Protein AF-A0A8T3MYM6-F1 (afdb_monomer_lite)

Structure (mmCIF, N/CA/C/O backbone):
data_AF-A0A8T3MYM6-F1
#
_entry.id   AF-A0A8T3MYM6-F1
#
loop_
_atom_site.group_PDB
_atom_site.id
_atom_site.type_symbol
_atom_site.label_atom_id
_atom_site.label_alt_id
_atom_site.label_comp_id
_atom_site.label_asym_id
_atom_site.label_entity_id
_atom_site.label_seq_id
_atom_site.pdbx_PDB_ins_code
_atom_site.Cart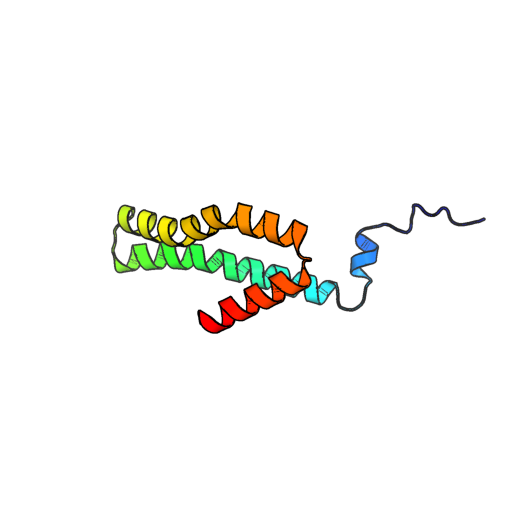n_x
_atom_site.Cartn_y
_atom_site.Cartn_z
_atom_site.occupancy
_atom_site.B_iso_or_equiv
_atom_site.auth_seq_id
_atom_site.auth_comp_id
_atom_site.auth_asym_id
_atom_site.auth_atom_id
_atom_site.pdbx_PDB_model_num
ATOM 1 N N . MET A 1 1 ? 43.230 10.813 -26.158 1.00 46.62 1 MET A N 1
ATOM 2 C CA . MET A 1 1 ? 42.747 10.776 -24.763 1.00 46.62 1 MET A CA 1
ATOM 3 C C . MET A 1 1 ? 41.475 9.940 -24.762 1.00 46.62 1 MET A C 1
ATOM 5 O O . MET A 1 1 ? 40.426 10.427 -25.151 1.00 46.62 1 MET A O 1
ATOM 9 N N . THR A 1 2 ? 41.597 8.641 -24.509 1.00 48.47 2 THR A N 1
ATOM 10 C CA . THR A 1 2 ? 40.469 7.700 -24.483 1.00 48.47 2 THR A CA 1
ATOM 11 C C . THR A 1 2 ? 39.669 7.936 -23.196 1.00 48.47 2 THR A C 1
ATOM 13 O O . THR A 1 2 ? 40.257 7.862 -22.113 1.00 48.47 2 THR A O 1
ATOM 16 N N . PRO A 1 3 ? 38.371 8.285 -23.261 1.00 51.06 3 PRO A N 1
ATOM 17 C CA . PRO A 1 3 ? 37.581 8.512 -22.057 1.00 51.06 3 PRO A CA 1
ATOM 18 C C . PRO A 1 3 ? 37.498 7.215 -21.241 1.00 51.06 3 PRO A C 1
ATOM 20 O O . PRO A 1 3 ? 37.224 6.137 -21.765 1.00 51.06 3 PRO A O 1
ATOM 23 N N . SER A 1 4 ? 37.805 7.312 -19.947 1.00 55.53 4 SER A N 1
ATOM 24 C CA . SER A 1 4 ? 37.760 6.178 -19.025 1.00 55.53 4 SER A CA 1
ATOM 25 C C . SER A 1 4 ? 36.301 5.773 -18.748 1.00 55.53 4 SER A C 1
ATOM 27 O O . SER A 1 4 ? 35.503 6.637 -18.385 1.00 55.53 4 SER A O 1
ATOM 29 N N . PRO A 1 5 ? 35.948 4.474 -18.798 1.00 56.25 5 PRO A N 1
ATOM 30 C CA . PRO A 1 5 ? 34.566 3.960 -18.766 1.00 56.25 5 PRO A CA 1
ATOM 31 C C . PRO A 1 5 ? 33.838 4.095 -17.407 1.00 56.25 5 PRO A C 1
ATOM 33 O O . PRO A 1 5 ? 32.841 3.420 -17.154 1.00 56.25 5 PRO A O 1
ATOM 36 N N . ARG A 1 6 ? 34.331 4.940 -16.491 1.00 55.19 6 ARG A N 1
ATOM 37 C CA . ARG A 1 6 ? 33.785 5.122 -15.131 1.00 55.19 6 ARG A CA 1
ATOM 38 C C . ARG A 1 6 ? 32.923 6.376 -14.961 1.00 55.19 6 ARG A C 1
ATOM 40 O O . ARG A 1 6 ? 32.113 6.403 -14.042 1.00 55.19 6 ARG A O 1
ATOM 47 N N . THR A 1 7 ? 33.033 7.373 -15.841 1.00 54.59 7 THR A N 1
ATOM 48 C CA . THR A 1 7 ? 32.264 8.632 -15.734 1.00 54.59 7 THR A CA 1
ATOM 49 C C . THR A 1 7 ? 30.837 8.515 -16.301 1.00 54.59 7 THR A C 1
ATOM 51 O O . THR A 1 7 ? 29.980 9.338 -15.997 1.00 54.59 7 THR A O 1
ATOM 54 N N . GLU A 1 8 ? 30.541 7.456 -17.063 1.00 54.50 8 GLU A N 1
ATOM 55 C CA . GLU A 1 8 ? 29.259 7.270 -17.768 1.00 54.50 8 GLU A CA 1
ATOM 56 C C . GLU A 1 8 ? 28.152 6.588 -16.937 1.00 54.50 8 GLU A C 1
ATOM 58 O O . GLU A 1 8 ? 26.989 6.602 -17.330 1.00 54.50 8 GLU A O 1
ATOM 63 N N . ARG A 1 9 ? 28.452 6.038 -15.751 1.00 62.53 9 ARG A N 1
ATOM 64 C CA . ARG A 1 9 ? 27.446 5.409 -14.865 1.00 62.53 9 ARG A CA 1
ATOM 65 C C . ARG A 1 9 ? 27.015 6.336 -13.730 1.00 62.53 9 ARG A C 1
ATOM 67 O O . ARG A 1 9 ? 27.084 5.974 -12.559 1.00 62.53 9 ARG A O 1
ATOM 74 N N . SER A 1 10 ? 26.595 7.553 -14.060 1.00 72.19 10 SER A N 1
ATOM 75 C CA . SER A 1 10 ? 26.012 8.463 -13.070 1.00 72.19 10 SER A CA 1
ATOM 76 C C . SER A 1 10 ? 24.493 8.313 -13.048 1.00 72.19 10 SER A C 1
ATOM 78 O O . SER A 1 10 ? 23.860 8.371 -14.097 1.00 72.19 10 SER A O 1
ATOM 80 N N . TYR A 1 11 ? 23.879 8.195 -11.865 1.00 72.50 11 TYR A N 1
ATOM 81 C CA . TYR A 1 11 ? 22.412 8.198 -11.701 1.00 72.50 11 TYR A CA 1
ATOM 82 C C . TYR A 1 11 ? 21.742 9.408 -12.373 1.00 72.50 11 TYR A C 1
ATOM 84 O O . TYR A 1 11 ?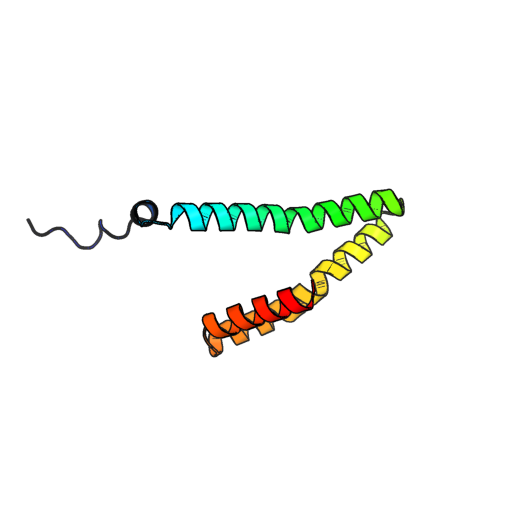 20.599 9.327 -12.814 1.00 72.50 11 TYR A O 1
ATOM 92 N N . ARG A 1 12 ? 22.471 10.523 -12.513 1.00 76.50 12 ARG A N 1
ATOM 93 C CA . ARG A 1 12 ? 22.000 11.724 -13.217 1.00 76.50 12 ARG A CA 1
ATOM 94 C C . ARG A 1 12 ? 21.808 11.488 -14.719 1.00 76.50 12 ARG A C 1
ATOM 96 O O . ARG A 1 12 ? 20.952 12.130 -15.311 1.00 76.50 12 ARG A O 1
ATOM 103 N N . ALA A 1 13 ? 22.538 10.545 -15.316 1.00 80.25 13 ALA A N 1
ATOM 104 C CA . ALA A 1 13 ? 22.371 10.162 -16.716 1.00 80.25 13 ALA A CA 1
ATOM 105 C C . ALA A 1 13 ? 21.022 9.463 -16.966 1.00 80.25 13 ALA A C 1
ATOM 107 O O . ALA A 1 13 ? 20.468 9.584 -18.052 1.00 80.25 13 ALA A O 1
ATOM 108 N N . LEU A 1 14 ? 20.438 8.812 -15.949 1.00 80.00 14 LEU A N 1
ATOM 109 C CA . LEU A 1 14 ? 19.098 8.220 -16.053 1.00 80.00 14 LEU A CA 1
ATOM 110 C C . LEU A 1 14 ? 18.013 9.290 -16.203 1.00 80.00 14 LEU A C 1
ATOM 112 O O . LEU A 1 14 ? 17.055 9.091 -16.940 1.00 80.00 14 LEU A O 1
ATOM 116 N N . LEU A 1 15 ? 18.185 10.456 -15.569 1.00 83.12 15 LEU A N 1
ATOM 117 C CA . LEU A 1 15 ? 17.259 11.584 -15.720 1.00 83.12 15 LEU A CA 1
ATOM 118 C C . LEU A 1 15 ? 17.261 12.170 -17.139 1.00 83.12 15 LEU A C 1
ATOM 120 O O . LEU A 1 15 ? 16.282 12.801 -17.525 1.00 83.12 15 LEU A O 1
ATOM 124 N N . ALA A 1 16 ? 18.325 11.944 -17.914 1.00 83.12 16 ALA A N 1
ATOM 125 C CA . ALA A 1 16 ? 18.410 12.355 -19.313 1.00 83.12 16 ALA A CA 1
ATOM 126 C C . ALA A 1 16 ? 17.732 11.362 -20.280 1.00 83.12 16 ALA A C 1
ATOM 128 O O . ALA A 1 16 ? 17.569 11.681 -21.456 1.00 83.12 16 ALA A O 1
ATOM 129 N N . VAL A 1 17 ? 17.320 10.175 -19.810 1.00 87.56 17 VAL A N 1
ATOM 130 C CA . VAL A 1 17 ? 16.608 9.187 -20.634 1.00 87.56 17 VAL A CA 1
ATOM 131 C C . VAL A 1 17 ? 15.176 9.675 -20.903 1.00 87.56 17 VAL A C 1
ATOM 133 O O . VAL A 1 17 ? 14.423 9.912 -19.948 1.00 87.56 17 VAL A O 1
ATOM 136 N N . PRO A 1 18 ? 14.751 9.793 -22.177 1.00 82.75 18 PRO A N 1
ATOM 137 C CA . PRO A 1 18 ? 13.395 10.208 -22.524 1.00 82.75 18 PRO A CA 1
ATOM 138 C C . PRO A 1 18 ? 12.341 9.325 -21.841 1.00 82.75 18 PRO A C 1
ATOM 140 O O . PRO A 1 18 ? 12.374 8.103 -21.940 1.00 82.75 18 PRO A O 1
ATOM 143 N N . GLY A 1 19 ? 11.406 9.945 -21.118 1.00 84.94 19 GLY A N 1
ATOM 144 C CA . GLY A 1 19 ? 10.315 9.251 -20.424 1.00 84.94 19 GLY A CA 1
ATOM 145 C C . GLY A 1 19 ? 10.624 8.776 -18.999 1.00 84.94 19 GLY A C 1
ATOM 146 O O . GLY A 1 19 ? 9.683 8.582 -18.228 1.00 84.94 19 GLY A O 1
ATOM 147 N N . PHE A 1 20 ? 11.894 8.683 -18.585 1.00 89.31 20 PHE A N 1
ATOM 148 C CA . PHE A 1 20 ? 12.248 8.223 -17.233 1.00 89.31 20 PHE A CA 1
ATOM 149 C C . PHE A 1 20 ? 11.689 9.140 -16.136 1.00 89.31 20 PHE A C 1
ATOM 151 O O . PHE A 1 20 ? 11.105 8.662 -15.165 1.00 89.31 20 PHE A O 1
ATOM 158 N N . GLY A 1 21 ? 11.767 10.463 -16.325 1.00 88.12 21 GLY A N 1
ATOM 159 C CA . GLY A 1 21 ? 11.187 11.435 -15.391 1.00 88.12 21 GLY A CA 1
ATOM 160 C C . GLY A 1 21 ? 9.665 11.304 -15.235 1.00 88.12 21 GLY A C 1
ATOM 161 O O . GLY A 1 21 ? 9.151 11.407 -14.125 1.00 88.12 21 GLY A O 1
ATOM 162 N N . ARG A 1 22 ? 8.939 11.001 -16.322 1.00 90.31 22 ARG A N 1
ATOM 163 C CA . ARG A 1 22 ? 7.483 10.773 -16.283 1.00 90.31 22 ARG A CA 1
ATOM 164 C C . ARG A 1 22 ? 7.140 9.494 -15.521 1.00 90.31 22 ARG A C 1
ATOM 166 O O . ARG A 1 22 ? 6.206 9.504 -14.725 1.00 90.31 22 ARG A O 1
ATOM 173 N N . ILE A 1 23 ? 7.912 8.426 -15.729 1.00 91.06 23 ILE A N 1
ATOM 174 C CA . ILE A 1 23 ? 7.758 7.171 -14.984 1.00 91.06 23 ILE A CA 1
ATOM 175 C C . ILE A 1 23 ? 8.013 7.421 -13.495 1.00 91.06 23 ILE A C 1
ATOM 177 O O . ILE A 1 23 ? 7.158 7.089 -12.679 1.00 91.06 23 ILE A O 1
ATOM 181 N N . LEU A 1 24 ? 9.118 8.082 -13.135 1.00 91.31 24 LEU A N 1
ATOM 182 C CA . LEU A 1 24 ? 9.413 8.452 -11.746 1.00 91.31 24 LEU A CA 1
ATOM 183 C C . LEU A 1 24 ? 8.279 9.255 -11.105 1.00 91.31 24 LEU A C 1
ATOM 185 O O . LEU A 1 24 ? 7.826 8.898 -10.021 1.00 91.31 24 LEU A O 1
ATOM 189 N N . LEU A 1 25 ? 7.788 10.297 -11.780 1.00 93.56 25 LEU A N 1
ATOM 190 C CA . LEU A 1 25 ? 6.685 11.114 -11.276 1.00 93.56 25 LEU A CA 1
ATOM 191 C C . LEU A 1 25 ? 5.425 10.269 -11.050 1.00 93.56 25 LEU A C 1
ATOM 193 O O . LEU A 1 25 ? 4.820 10.349 -9.984 1.00 93.56 25 LEU A O 1
ATOM 197 N N . SER A 1 26 ? 5.059 9.429 -12.025 1.00 94.12 26 SER A N 1
ATOM 198 C CA . SER A 1 26 ? 3.893 8.550 -11.904 1.00 94.12 26 SER A CA 1
ATOM 199 C C . SER A 1 26 ? 4.042 7.558 -10.751 1.00 94.12 26 SER A C 1
ATOM 201 O O . SER A 1 26 ? 3.125 7.426 -9.952 1.00 94.12 26 SER A O 1
ATOM 203 N N . MET A 1 27 ? 5.221 6.953 -10.578 1.00 92.31 27 MET A N 1
ATOM 204 C CA . MET A 1 27 ? 5.490 6.041 -9.466 1.00 92.31 27 MET A CA 1
ATOM 205 C C . MET A 1 27 ? 5.393 6.746 -8.114 1.00 92.31 27 MET A C 1
ATOM 207 O O . MET A 1 27 ? 4.834 6.185 -7.175 1.00 92.31 27 MET A O 1
ATOM 211 N N . GLN A 1 28 ? 5.918 7.968 -8.000 1.00 95.44 28 GLN A N 1
ATOM 212 C CA . GLN A 1 28 ? 5.829 8.738 -6.761 1.00 95.44 28 GLN A CA 1
ATOM 213 C C . GLN A 1 28 ? 4.387 9.131 -6.447 1.00 95.44 28 GLN A C 1
ATOM 215 O O . GLN A 1 28 ? 3.955 8.974 -5.307 1.00 95.44 28 GLN A O 1
ATOM 220 N N . LEU A 1 29 ? 3.629 9.574 -7.451 1.00 96.31 29 LEU A N 1
ATOM 221 C CA . LEU A 1 29 ? 2.218 9.902 -7.284 1.0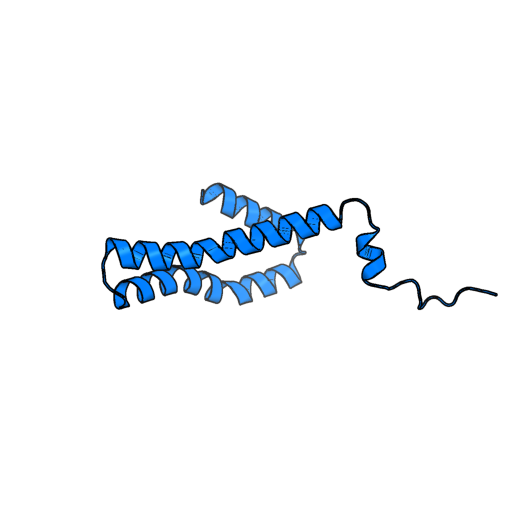0 96.31 29 LEU A CA 1
ATOM 222 C C . LEU A 1 29 ? 1.408 8.670 -6.861 1.00 96.31 29 LEU A C 1
ATOM 224 O O . LEU A 1 29 ? 0.673 8.735 -5.878 1.00 96.31 29 LEU A O 1
ATOM 228 N N . SER A 1 30 ? 1.601 7.533 -7.535 1.00 93.94 30 SER A N 1
ATOM 229 C CA . SER A 1 30 ? 0.971 6.261 -7.166 1.00 93.94 30 SER A CA 1
ATOM 230 C C . SER A 1 30 ? 1.351 5.822 -5.753 1.00 93.94 30 SER A C 1
ATOM 232 O O . SER A 1 30 ? 0.490 5.378 -5.000 1.00 93.94 30 SER A O 1
ATOM 234 N N . ARG A 1 31 ? 2.618 5.984 -5.352 1.00 93.94 31 ARG A N 1
ATOM 235 C CA . ARG A 1 31 ? 3.078 5.645 -3.998 1.00 93.94 31 ARG A CA 1
ATOM 236 C C . ARG A 1 31 ? 2.414 6.518 -2.932 1.00 93.94 31 ARG A C 1
ATOM 238 O O . ARG A 1 31 ? 2.045 5.998 -1.883 1.00 93.94 31 ARG A O 1
ATOM 245 N N . ILE A 1 32 ? 2.255 7.816 -3.192 1.00 96.38 32 ILE A N 1
ATOM 246 C CA . ILE A 1 32 ? 1.557 8.737 -2.282 1.00 96.38 32 ILE A CA 1
ATOM 247 C C . ILE A 1 32 ? 0.082 8.351 -2.181 1.00 96.38 32 ILE A C 1
ATOM 249 O O . ILE A 1 32 ? -0.418 8.176 -1.074 1.00 96.38 32 ILE A O 1
ATOM 253 N N . ALA A 1 33 ? -0.593 8.156 -3.317 1.00 94.06 33 ALA A N 1
ATOM 254 C CA . ALA A 1 33 ? -1.995 7.747 -3.345 1.00 94.06 33 ALA A CA 1
ATOM 255 C C . ALA A 1 33 ? -2.216 6.447 -2.554 1.00 94.06 33 ALA A C 1
ATOM 257 O O . ALA A 1 33 ? -3.083 6.395 -1.686 1.00 94.06 33 ALA A O 1
ATOM 258 N N . GLN A 1 34 ? -1.362 5.442 -2.770 1.00 92.06 34 GLN A N 1
ATOM 259 C CA . GLN A 1 34 ? -1.425 4.172 -2.046 1.00 92.06 34 GLN A CA 1
ATOM 260 C C . GLN A 1 34 ? -1.193 4.344 -0.538 1.00 92.06 34 GLN A C 1
ATOM 262 O O . GLN A 1 34 ? -1.861 3.710 0.274 1.00 92.06 34 GLN A O 1
ATOM 267 N N . SER A 1 35 ? -0.278 5.230 -0.136 1.00 93.00 35 SER A N 1
ATOM 268 C CA . SER A 1 35 ? -0.053 5.550 1.279 1.00 93.00 35 SER A CA 1
ATOM 269 C C . SER A 1 35 ? -1.269 6.220 1.926 1.00 93.00 35 SER A C 1
ATOM 271 O O . SER A 1 35 ? -1.536 5.974 3.104 1.00 93.00 35 SER A O 1
ATOM 273 N N . MET A 1 36 ? -2.002 7.052 1.185 1.00 96.44 36 MET A N 1
ATOM 274 C CA . MET A 1 36 ? -3.181 7.748 1.703 1.00 96.44 36 MET A CA 1
ATOM 275 C C . MET A 1 36 ? -4.358 6.815 1.967 1.00 96.44 36 MET A C 1
ATOM 277 O O . MET A 1 36 ? -5.153 7.127 2.846 1.00 96.44 36 MET A O 1
ATOM 281 N N . VAL A 1 37 ? -4.441 5.654 1.309 1.00 93.69 37 VAL A N 1
ATOM 282 C CA . VAL A 1 37 ? -5.482 4.651 1.601 1.00 93.69 37 VAL A CA 1
ATOM 283 C C . VAL A 1 37 ? -5.440 4.228 3.072 1.00 93.69 37 VAL A C 1
ATOM 285 O O . VAL A 1 37 ? -6.478 4.182 3.723 1.00 93.69 37 VAL A O 1
ATOM 288 N N . GLY A 1 38 ? -4.247 3.992 3.630 1.00 93.06 38 GLY A N 1
ATOM 289 C CA . GLY A 1 38 ? -4.102 3.631 5.045 1.00 93.06 38 GLY A CA 1
ATOM 290 C C . GLY A 1 38 ? -4.531 4.755 5.992 1.00 93.06 38 GLY A C 1
ATOM 291 O O . GLY A 1 38 ? -5.255 4.510 6.953 1.00 93.06 38 GLY A O 1
ATOM 292 N N . VAL A 1 39 ? -4.139 5.998 5.692 1.00 95.94 39 VAL A N 1
ATOM 293 C CA . VAL A 1 39 ? -4.548 7.181 6.474 1.00 95.94 39 VAL A CA 1
ATOM 294 C C . VAL A 1 39 ? -6.064 7.370 6.419 1.00 95.94 39 VAL A C 1
ATOM 296 O O . VAL A 1 39 ? -6.697 7.560 7.455 1.00 95.94 39 VAL A O 1
ATOM 299 N N . ALA A 1 40 ? -6.647 7.274 5.224 1.00 96.56 40 ALA A N 1
ATOM 300 C CA . ALA A 1 40 ? -8.080 7.394 5.011 1.00 96.56 40 ALA A CA 1
ATOM 301 C C . ALA A 1 40 ? -8.848 6.307 5.768 1.00 96.56 40 ALA A C 1
ATOM 303 O O . ALA A 1 40 ? -9.806 6.635 6.452 1.00 96.56 40 ALA A O 1
ATOM 304 N N . LEU A 1 41 ? -8.402 5.047 5.722 1.00 95.88 41 LEU A N 1
ATOM 305 C CA . LEU A 1 41 ? -9.034 3.939 6.442 1.00 95.88 41 LEU A CA 1
ATOM 306 C C . LEU A 1 41 ? -9.038 4.170 7.961 1.00 95.88 41 LEU A C 1
ATOM 308 O O . LEU A 1 41 ? -10.054 3.937 8.618 1.00 95.88 41 LEU A O 1
ATOM 312 N N . VAL A 1 42 ? -7.918 4.648 8.513 1.00 96.94 42 VAL A N 1
ATOM 313 C CA . VAL A 1 42 ?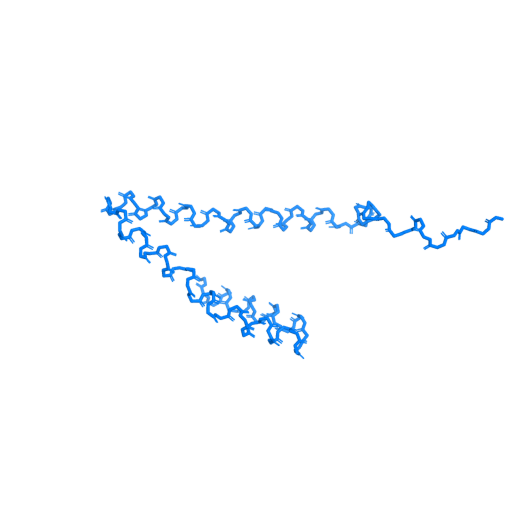 -7.787 4.959 9.943 1.00 96.94 42 VAL A CA 1
ATOM 314 C C . VAL A 1 42 ? -8.755 6.068 10.343 1.00 96.94 42 VAL A C 1
ATOM 316 O O . VAL A 1 42 ? -9.529 5.889 11.283 1.00 96.94 42 VAL A O 1
ATOM 319 N N . LEU A 1 43 ? -8.725 7.195 9.625 1.00 97.25 43 LEU A N 1
ATOM 320 C CA . LEU A 1 43 ? -9.580 8.344 9.923 1.00 97.25 43 LEU A CA 1
ATOM 321 C C . LEU A 1 43 ? -11.057 8.009 9.725 1.00 97.25 43 LEU A C 1
ATOM 323 O O . LEU A 1 43 ? -11.850 8.300 10.606 1.00 97.25 43 LEU A O 1
ATOM 327 N N . PHE A 1 44 ? -11.406 7.334 8.630 1.00 97.00 44 PHE A N 1
ATOM 328 C CA . PHE A 1 44 ? -12.769 6.897 8.336 1.00 97.00 44 PHE A CA 1
ATOM 329 C C . PHE A 1 44 ? -13.317 5.973 9.423 1.00 97.00 44 PHE A C 1
ATOM 331 O O . PHE A 1 44 ? -14.397 6.206 9.946 1.00 97.00 44 PHE A O 1
ATOM 338 N N . THR A 1 45 ? -12.562 4.943 9.812 1.00 97.06 45 THR A N 1
ATOM 339 C CA . THR A 1 45 ? -13.031 3.999 10.838 1.00 97.06 45 THR A CA 1
ATOM 340 C C . THR A 1 45 ? -13.150 4.680 12.200 1.00 97.06 45 THR A C 1
ATOM 342 O O . THR A 1 45 ? -14.049 4.366 12.976 1.00 97.06 45 THR A O 1
ATOM 345 N N . LEU A 1 46 ? -12.248 5.618 12.505 1.00 97.00 46 LEU A N 1
ATOM 346 C CA . LEU A 1 46 ? -12.318 6.375 13.749 1.00 97.00 46 LEU A CA 1
ATOM 347 C C . LEU A 1 46 ? -13.511 7.340 13.769 1.00 97.00 46 LEU A C 1
ATOM 349 O O . LEU A 1 46 ? -14.157 7.445 14.804 1.00 97.00 46 LEU A O 1
ATOM 353 N N . ASP A 1 47 ? -13.795 8.011 12.655 1.00 97.44 47 ASP A N 1
ATOM 354 C CA . ASP A 1 47 ? -14.926 8.933 12.503 1.00 97.44 47 ASP A CA 1
ATOM 355 C C . ASP A 1 47 ? -16.270 8.192 12.576 1.00 97.44 47 ASP A C 1
ATOM 357 O O . ASP A 1 47 ? -17.150 8.577 13.340 1.00 97.44 47 ASP A O 1
ATOM 361 N N . GLU A 1 48 ? -16.384 7.061 11.875 1.00 97.50 48 GLU A N 1
ATOM 362 C CA . GLU A 1 48 ? -17.621 6.277 11.797 1.00 97.50 48 GLU A CA 1
ATOM 363 C C . GLU A 1 48 ? -17.935 5.529 13.105 1.00 97.50 48 GLU A C 1
ATOM 365 O O . GLU A 1 48 ? -19.083 5.481 13.544 1.00 97.50 48 GLU A O 1
ATOM 370 N N . TYR A 1 49 ? -16.926 4.933 13.753 1.00 96.00 49 TYR A N 1
ATOM 371 C CA . TYR A 1 49 ? -17.142 4.064 14.921 1.00 96.00 49 TYR A CA 1
ATOM 372 C C . TYR A 1 49 ? -16.725 4.685 16.259 1.00 96.00 49 TYR A C 1
ATOM 374 O O . TYR A 1 49 ? -17.014 4.107 17.309 1.00 96.00 49 TYR A O 1
ATOM 382 N N . GLY A 1 50 ? -15.989 5.800 16.263 1.00 95.62 50 GLY A N 1
ATOM 383 C CA . GLY A 1 50 ? -15.505 6.463 17.482 1.00 95.62 50 GLY A CA 1
ATOM 384 C C . GLY A 1 50 ? -14.558 5.621 18.352 1.00 95.62 50 GLY A C 1
ATOM 385 O O . GLY A 1 50 ? -14.251 6.008 19.479 1.00 95.62 50 GLY A O 1
ATOM 386 N N . SER A 1 51 ? -14.105 4.456 17.871 1.00 95.19 51 SER A N 1
ATOM 387 C CA . SER A 1 51 ? -13.388 3.457 18.670 1.00 95.19 51 SER A CA 1
ATOM 388 C C . SER A 1 51 ? -11.976 3.201 18.134 1.00 95.19 51 SER A C 1
ATOM 390 O O . SER A 1 51 ? -11.816 2.506 17.126 1.00 95.19 51 SER A O 1
ATOM 392 N N . PRO A 1 52 ? -10.926 3.659 18.844 1.00 94.38 52 PRO A N 1
ATOM 393 C CA . PRO A 1 52 ? -9.538 3.421 18.447 1.00 94.38 52 PRO A CA 1
ATOM 394 C C . PRO A 1 52 ? -9.166 1.935 18.358 1.00 94.38 52 PRO A C 1
ATOM 396 O O . PRO A 1 52 ? -8.342 1.551 17.529 1.00 94.38 52 PRO A O 1
ATOM 399 N N . ALA A 1 53 ? -9.777 1.084 19.192 1.00 96.75 53 ALA A N 1
ATOM 400 C CA . ALA A 1 53 ? -9.527 -0.356 19.172 1.00 96.75 53 ALA A CA 1
ATOM 401 C C . ALA A 1 53 ? -10.049 -1.002 17.879 1.00 96.75 53 ALA A C 1
ATOM 403 O O . ALA A 1 53 ? -9.334 -1.787 17.255 1.00 96.75 53 ALA A O 1
ATOM 404 N N . LEU A 1 54 ? -11.259 -0.630 17.442 1.00 95.12 54 LEU A N 1
ATOM 405 C CA . LEU A 1 54 ? -11.822 -1.105 16.175 1.00 95.12 54 LEU A CA 1
ATOM 406 C C . LEU A 1 54 ? -11.011 -0.591 14.985 1.00 95.12 54 LEU A C 1
ATOM 408 O O . LEU A 1 54 ? -10.664 -1.380 14.107 1.00 95.12 54 LEU A O 1
ATOM 412 N N . THR A 1 55 ? -10.616 0.684 14.997 1.00 97.00 55 THR A N 1
ATOM 413 C CA . THR A 1 55 ? -9.717 1.253 13.983 1.00 97.00 55 THR A CA 1
ATOM 414 C C . THR A 1 55 ? -8.409 0.470 13.876 1.00 97.00 55 THR A C 1
ATOM 416 O O . THR A 1 55 ? -7.961 0.162 12.770 1.00 97.00 55 THR A O 1
ATOM 419 N N . GLY A 1 56 ? -7.814 0.090 15.011 1.00 95.62 56 GLY A N 1
ATOM 420 C CA . GLY A 1 56 ? -6.611 -0.741 15.053 1.00 95.62 56 GLY A CA 1
ATOM 421 C C . GLY A 1 56 ? -6.815 -2.124 14.429 1.00 95.62 56 GLY A C 1
ATOM 422 O O . GLY A 1 56 ? -5.993 -2.553 13.621 1.00 95.62 56 GLY A O 1
ATOM 423 N N . ILE A 1 57 ? -7.928 -2.796 14.741 1.00 97.44 57 ILE A N 1
ATOM 424 C CA . ILE A 1 57 ? -8.270 -4.109 14.167 1.00 97.44 57 ILE A CA 1
ATOM 425 C C . ILE A 1 57 ? -8.478 -4.009 12.651 1.00 97.44 57 ILE A C 1
ATOM 427 O O . ILE A 1 57 ? -7.916 -4.810 11.907 1.00 97.44 57 ILE A O 1
ATOM 431 N N . VAL A 1 58 ? -9.237 -3.015 12.181 1.00 96.19 58 VAL A N 1
ATOM 432 C CA . VAL A 1 58 ? -9.494 -2.794 10.747 1.00 96.19 58 VAL A CA 1
ATOM 433 C C . VAL A 1 58 ? -8.195 -2.493 9.995 1.00 96.19 58 VAL A C 1
ATOM 435 O O . VAL A 1 58 ? -7.938 -3.064 8.935 1.00 96.19 58 VAL A O 1
ATOM 438 N N . THR A 1 59 ? -7.331 -1.658 10.573 1.00 94.44 59 THR A N 1
ATOM 439 C CA . THR A 1 59 ? -6.016 -1.336 9.995 1.00 94.44 59 THR A CA 1
ATOM 440 C C . THR A 1 59 ? -5.091 -2.553 9.972 1.00 94.44 59 THR A C 1
ATOM 442 O O . THR A 1 59 ? -4.356 -2.764 9.011 1.00 94.44 59 THR A O 1
ATOM 445 N N . PHE A 1 60 ? -5.129 -3.395 11.003 1.00 95.38 60 PHE A N 1
ATOM 446 C CA . PHE A 1 60 ? -4.376 -4.645 11.012 1.00 95.38 60 PHE A CA 1
ATOM 447 C C . PHE A 1 60 ? -4.878 -5.605 9.928 1.00 95.38 60 PHE A C 1
ATOM 449 O O . PHE A 1 60 ? -4.078 -6.132 9.155 1.00 95.38 60 PHE A O 1
ATOM 456 N N . ALA A 1 61 ? -6.195 -5.793 9.830 1.00 95.88 61 ALA A N 1
ATOM 457 C CA . ALA A 1 61 ? -6.813 -6.684 8.855 1.00 95.88 61 ALA A CA 1
ATOM 458 C C . ALA A 1 61 ? -6.528 -6.270 7.400 1.00 95.88 61 ALA A C 1
ATOM 460 O O . ALA A 1 61 ? -6.449 -7.139 6.534 1.00 95.88 61 ALA A O 1
ATOM 461 N N . SER A 1 62 ? -6.324 -4.976 7.129 1.00 92.12 62 SER A N 1
ATOM 462 C CA . SER A 1 62 ? -6.006 -4.488 5.782 1.00 92.12 62 SER A CA 1
ATOM 463 C C . SER A 1 62 ? -4.552 -4.734 5.355 1.00 92.12 62 SER A C 1
ATOM 465 O O . SER A 1 62 ? -4.289 -4.877 4.163 1.00 92.12 62 SER A O 1
ATOM 467 N N . VAL A 1 63 ? -3.603 -4.828 6.294 1.00 92.62 63 VAL A N 1
ATOM 468 C CA . VAL A 1 63 ? -2.163 -4.971 5.983 1.00 92.62 63 VAL A CA 1
ATOM 469 C C . VAL A 1 63 ? -1.646 -6.390 6.226 1.00 92.62 63 VAL A C 1
ATOM 471 O O . VAL A 1 63 ? -0.808 -6.892 5.471 1.00 92.62 63 VAL A O 1
ATOM 474 N N . PHE A 1 64 ? -2.134 -7.057 7.270 1.00 95.38 64 PHE A N 1
ATOM 475 C CA . PHE A 1 64 ? -1.597 -8.332 7.743 1.00 95.38 64 PHE A CA 1
ATOM 476 C C . PHE A 1 64 ? -1.604 -9.457 6.692 1.00 95.38 64 PHE A C 1
ATOM 478 O O . PHE A 1 64 ? -0.566 -10.108 6.539 1.00 95.38 64 PHE A O 1
ATOM 485 N N . PRO A 1 65 ? -2.679 -9.676 5.906 1.00 91.75 65 PRO A N 1
ATOM 486 C CA . PRO A 1 65 ? -2.666 -10.699 4.861 1.00 91.75 65 PRO A CA 1
ATOM 487 C C . PRO A 1 65 ? -1.568 -10.449 3.821 1.00 91.75 65 PRO A C 1
ATOM 489 O O . PRO A 1 65 ? -0.844 -11.370 3.446 1.00 91.75 65 PRO A O 1
ATOM 492 N N . GLY A 1 66 ? -1.390 -9.189 3.407 1.00 88.19 66 GLY A N 1
ATOM 493 C CA . GLY A 1 66 ? -0.338 -8.798 2.469 1.00 88.19 66 GLY A CA 1
ATOM 494 C C . GLY A 1 66 ? 1.061 -9.073 3.022 1.00 88.19 66 GLY A C 1
ATOM 495 O O . GLY A 1 66 ? 1.921 -9.575 2.300 1.00 88.19 66 GLY A O 1
ATOM 496 N N . LEU A 1 67 ? 1.274 -8.827 4.318 1.00 91.50 67 LEU A N 1
ATOM 497 C CA . LEU A 1 67 ? 2.543 -9.117 4.988 1.00 91.50 67 LEU A CA 1
ATOM 498 C C . LEU A 1 67 ? 2.859 -10.620 5.014 1.00 91.50 67 LEU A C 1
ATOM 500 O O . LEU A 1 67 ? 4.005 -11.001 4.782 1.00 91.50 67 LEU A O 1
ATOM 504 N N . LEU A 1 68 ? 1.858 -11.471 5.253 1.00 93.81 68 LEU A N 1
ATOM 505 C CA . LEU A 1 68 ? 2.030 -12.927 5.226 1.00 93.81 68 LEU A CA 1
ATOM 506 C C . LEU A 1 68 ? 2.358 -13.454 3.824 1.00 93.81 68 LEU A C 1
ATOM 508 O O . LEU A 1 68 ? 3.151 -14.384 3.682 1.00 93.81 68 LEU A O 1
ATOM 512 N N . VAL A 1 69 ? 1.763 -12.861 2.787 1.00 89.75 69 VAL A N 1
ATOM 513 C CA . VAL A 1 69 ? 1.968 -13.277 1.391 1.00 89.75 69 VAL A CA 1
ATOM 514 C C . VAL A 1 69 ? 3.276 -12.720 0.810 1.00 89.75 69 VAL A C 1
ATOM 516 O O . VAL A 1 69 ? 3.844 -13.328 -0.100 1.00 89.75 69 VAL A O 1
ATOM 519 N N . ALA A 1 70 ? 3.810 -11.616 1.343 1.00 87.19 70 ALA A N 1
ATOM 520 C CA . ALA A 1 70 ? 4.980 -10.926 0.791 1.00 87.19 70 ALA A CA 1
ATOM 521 C C . ALA A 1 70 ? 6.230 -11.815 0.579 1.00 87.19 70 ALA A C 1
ATOM 523 O O . ALA A 1 70 ? 6.815 -11.733 -0.506 1.00 87.19 70 ALA A O 1
ATOM 524 N N . PRO A 1 71 ? 6.646 -12.702 1.511 1.00 88.56 71 PRO A N 1
ATOM 525 C CA . PRO A 1 71 ? 7.792 -13.589 1.288 1.00 88.56 71 PRO A CA 1
ATOM 526 C C . PRO A 1 71 ? 7.565 -14.581 0.143 1.00 88.56 71 PRO A C 1
ATOM 528 O O . PRO A 1 71 ? 8.483 -14.871 -0.624 1.00 88.56 71 PRO A O 1
ATOM 531 N N . ILE A 1 72 ? 6.332 -15.078 0.005 1.00 88.44 72 ILE A N 1
ATOM 532 C CA . ILE A 1 72 ? 5.947 -16.013 -1.058 1.00 88.44 72 ILE A CA 1
ATOM 533 C C . ILE A 1 72 ? 5.969 -15.285 -2.400 1.00 88.44 72 ILE A C 1
ATOM 535 O O . ILE A 1 72 ? 6.565 -15.779 -3.357 1.00 88.44 72 ILE A O 1
ATOM 539 N N . ALA A 1 73 ? 5.378 -14.089 -2.458 1.00 82.44 73 ALA A N 1
ATOM 540 C CA . ALA A 1 73 ? 5.392 -13.246 -3.646 1.00 82.44 73 ALA A CA 1
ATOM 541 C C . ALA A 1 73 ? 6.828 -12.900 -4.077 1.00 82.44 73 ALA A C 1
ATOM 543 O O . ALA A 1 73 ? 7.153 -13.025 -5.257 1.00 82.44 73 ALA A O 1
ATOM 544 N N . GLY A 1 74 ? 7.705 -12.552 -3.129 1.00 83.38 74 GLY A N 1
ATOM 545 C CA . GLY A 1 74 ? 9.123 -12.289 -3.388 1.00 83.38 74 GLY A CA 1
ATOM 546 C C . GLY A 1 74 ? 9.855 -13.512 -3.946 1.00 83.38 74 GLY A C 1
ATOM 547 O O . GLY A 1 74 ? 10.460 -13.437 -5.013 1.00 83.38 74 GLY A O 1
ATOM 548 N N . ALA A 1 75 ? 9.711 -14.673 -3.298 1.00 86.81 75 ALA A N 1
ATOM 549 C CA . ALA A 1 75 ? 10.317 -15.918 -3.770 1.00 86.81 75 ALA A CA 1
ATOM 550 C C . ALA A 1 75 ? 9.807 -16.334 -5.163 1.00 86.81 75 ALA A C 1
ATOM 552 O O . ALA A 1 75 ? 10.555 -16.895 -5.970 1.00 86.81 75 ALA A O 1
ATOM 553 N N . LEU A 1 76 ? 8.533 -16.067 -5.463 1.00 83.75 76 LEU A N 1
ATOM 554 C CA . LEU A 1 76 ? 7.944 -16.358 -6.766 1.00 83.75 76 LEU A CA 1
ATOM 555 C C . LEU A 1 76 ? 8.464 -15.395 -7.847 1.00 83.75 76 LEU A C 1
ATOM 557 O O . LEU A 1 76 ? 8.757 -15.852 -8.958 1.00 83.75 76 LEU A O 1
ATOM 561 N N . LEU A 1 77 ? 8.644 -14.112 -7.508 1.00 83.62 77 LEU A N 1
ATOM 562 C CA . LEU A 1 77 ? 9.226 -13.080 -8.375 1.00 83.62 77 LEU A CA 1
ATOM 563 C C . LEU A 1 77 ? 10.670 -13.415 -8.759 1.00 83.62 77 LEU A C 1
ATOM 565 O O . LEU A 1 77 ? 11.041 -13.287 -9.930 1.00 83.62 77 LEU A O 1
ATOM 569 N N . ASP A 1 78 ? 11.449 -13.896 -7.790 1.00 83.94 78 ASP A N 1
ATOM 570 C CA . ASP A 1 78 ? 12.848 -14.272 -7.985 1.00 83.94 78 ASP A CA 1
ATOM 571 C C . ASP A 1 78 ? 12.999 -15.498 -8.900 1.00 83.94 78 ASP A C 1
ATOM 573 O O . ASP A 1 78 ? 13.980 -15.604 -9.635 1.00 83.94 78 ASP A O 1
ATOM 577 N N . ARG A 1 79 ? 12.015 -16.412 -8.907 1.00 83.12 79 ARG A N 1
ATOM 578 C CA . ARG A 1 79 ? 12.073 -17.672 -9.674 1.00 83.12 79 ARG A CA 1
ATOM 579 C C . ARG A 1 79 ? 11.441 -17.614 -11.068 1.00 83.12 79 ARG A C 1
ATOM 581 O O . ARG A 1 79 ? 11.942 -18.274 -11.972 1.00 83.12 79 ARG A O 1
ATOM 588 N N . HIS A 1 80 ? 10.347 -16.872 -11.263 1.00 75.81 80 HIS A N 1
ATOM 589 C CA . HIS A 1 80 ? 9.515 -16.977 -12.481 1.00 75.81 80 HIS A CA 1
ATOM 590 C C . HIS A 1 80 ? 9.638 -15.796 -13.457 1.00 75.81 80 HIS A C 1
ATOM 592 O O . HIS A 1 80 ? 9.013 -15.807 -14.522 1.00 75.81 80 HIS A O 1
ATOM 598 N N . GLY A 1 81 ? 10.460 -14.798 -13.129 1.00 70.50 81 GLY A N 1
ATOM 599 C CA . GLY A 1 81 ? 10.667 -13.610 -13.951 1.00 70.50 81 GLY A CA 1
ATOM 600 C C . GLY A 1 81 ? 9.608 -12.527 -13.712 1.00 70.50 81 GLY A C 1
ATOM 601 O O . GLY A 1 81 ? 8.403 -12.777 -13.691 1.00 70.50 81 GLY A O 1
ATOM 602 N N . ARG A 1 82 ? 10.086 -11.285 -13.562 1.00 71.62 82 ARG A N 1
ATOM 603 C CA . ARG A 1 82 ? 9.319 -10.113 -13.097 1.00 71.62 82 ARG A CA 1
ATOM 604 C C . ARG A 1 82 ? 8.050 -9.842 -13.917 1.00 71.62 82 ARG A C 1
ATOM 606 O O . ARG A 1 82 ? 7.021 -9.496 -13.356 1.00 71.62 82 ARG A O 1
ATOM 613 N N . THR A 1 83 ? 8.099 -10.042 -15.234 1.00 75.06 83 THR A N 1
ATOM 614 C CA . THR A 1 83 ? 7.008 -9.672 -16.150 1.00 75.06 83 THR A CA 1
ATOM 615 C C . THR A 1 83 ? 5.734 -10.498 -15.954 1.00 75.06 83 THR A C 1
ATOM 617 O O . THR A 1 83 ? 4.644 -9.937 -15.997 1.00 75.06 83 THR A O 1
ATOM 620 N N . LYS A 1 84 ? 5.835 -11.814 -15.704 1.00 73.94 84 LYS A N 1
ATOM 621 C CA . LYS A 1 84 ? 4.649 -12.677 -15.528 1.00 73.94 84 LYS A CA 1
ATOM 622 C C . LYS A 1 84 ? 3.903 -12.366 -14.232 1.00 73.94 84 LYS A C 1
ATOM 624 O O . LYS A 1 84 ? 2.678 -12.365 -14.222 1.00 73.94 84 LYS A O 1
ATOM 629 N N . LEU A 1 85 ? 4.640 -12.062 -13.163 1.00 75.62 85 LEU A N 1
ATOM 630 C CA . LEU A 1 85 ? 4.041 -11.672 -11.889 1.00 75.62 85 LEU A CA 1
ATOM 631 C C . LEU A 1 85 ? 3.412 -10.281 -11.942 1.00 75.62 85 LEU A C 1
ATOM 633 O O . LEU A 1 85 ? 2.352 -10.101 -11.366 1.00 75.62 85 LEU A O 1
ATOM 637 N N . VAL A 1 86 ? 4.012 -9.329 -12.664 1.00 80.75 86 VAL A N 1
ATOM 638 C CA . VAL A 1 86 ? 3.399 -8.006 -12.871 1.00 80.75 86 VAL A CA 1
ATOM 639 C C . VAL A 1 86 ? 2.063 -8.133 -13.609 1.00 80.75 86 VAL A C 1
ATOM 641 O O . VAL A 1 86 ? 1.093 -7.488 -13.235 1.00 80.75 86 VAL A O 1
ATOM 644 N N . ILE A 1 87 ? 1.975 -8.998 -14.625 1.00 80.38 87 ILE A N 1
ATOM 645 C CA . ILE A 1 87 ? 0.705 -9.256 -15.324 1.00 80.38 87 ILE A CA 1
ATOM 646 C C . ILE A 1 87 ? -0.326 -9.885 -14.380 1.00 80.38 87 ILE A C 1
ATOM 648 O O . ILE A 1 87 ? -1.486 -9.483 -14.398 1.00 80.38 87 ILE A O 1
ATOM 652 N N . LEU A 1 88 ? 0.087 -10.853 -13.555 1.00 81.44 88 LEU A N 1
ATOM 653 C CA . LEU A 1 88 ? -0.799 -11.480 -12.574 1.00 81.44 88 LEU A CA 1
ATOM 654 C C . LEU A 1 88 ? -1.310 -10.465 -11.542 1.00 81.44 88 LEU A C 1
ATOM 656 O O . LEU A 1 88 ? -2.500 -10.456 -11.255 1.00 81.44 88 LEU A O 1
ATOM 660 N N . ASP A 1 89 ? -0.434 -9.602 -11.032 1.00 80.62 89 ASP A N 1
ATOM 661 C CA . ASP A 1 89 ? -0.782 -8.527 -10.099 1.00 80.62 89 ASP A CA 1
ATOM 662 C C . ASP A 1 89 ? -1.843 -7.595 -10.698 1.00 80.62 89 ASP A C 1
ATOM 664 O O . ASP A 1 89 ? 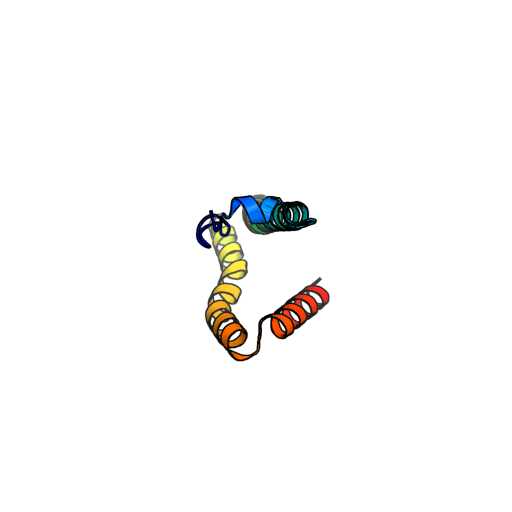-2.903 -7.396 -10.107 1.00 80.62 89 ASP A O 1
ATOM 668 N N . TYR A 1 90 ? -1.632 -7.129 -11.934 1.00 80.31 90 TYR A N 1
ATOM 669 C CA . TYR A 1 90 ? -2.626 -6.313 -12.635 1.00 80.31 90 TYR A CA 1
ATOM 670 C C . TYR A 1 90 ? -3.939 -7.057 -12.908 1.00 80.31 90 TYR A C 1
ATOM 672 O O . TYR A 1 90 ? -5.004 -6.444 -12.839 1.00 80.31 90 TYR A O 1
ATOM 680 N N . ALA A 1 91 ? -3.894 -8.359 -13.200 1.00 84.44 91 ALA A N 1
ATOM 681 C CA . ALA A 1 91 ? -5.098 -9.165 -13.393 1.00 84.44 91 ALA A CA 1
ATOM 682 C C . ALA A 1 91 ? -5.899 -9.315 -12.090 1.00 84.44 91 ALA A C 1
ATOM 684 O O . ALA A 1 91 ? -7.121 -9.190 -12.103 1.00 84.44 91 ALA A O 1
ATOM 685 N N . VAL A 1 92 ? -5.220 -9.534 -10.961 1.00 83.25 92 VAL A N 1
ATOM 686 C CA . VAL A 1 92 ? -5.857 -9.588 -9.639 1.00 83.25 92 VAL A CA 1
ATOM 687 C C . VAL A 1 92 ? -6.438 -8.225 -9.266 1.00 83.25 92 VAL A C 1
ATOM 689 O O . VAL A 1 92 ? -7.585 -8.163 -8.833 1.00 83.25 92 VAL A O 1
ATOM 692 N N . ALA A 1 93 ? -5.694 -7.138 -9.484 1.00 80.81 93 ALA A N 1
AT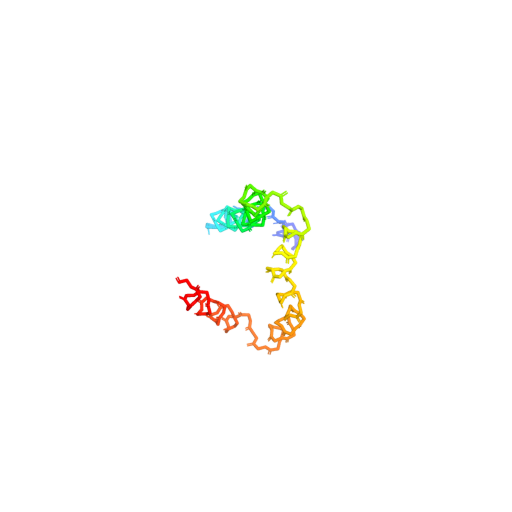OM 693 C CA . ALA A 1 93 ? -6.166 -5.781 -9.215 1.00 80.81 93 ALA A CA 1
ATOM 694 C C . ALA A 1 93 ? -7.426 -5.431 -10.023 1.00 80.81 93 ALA A C 1
ATOM 696 O O . ALA A 1 93 ? -8.340 -4.818 -9.484 1.00 80.81 93 ALA A O 1
ATOM 697 N N . LEU A 1 94 ? -7.494 -5.856 -11.289 1.00 82.25 94 LEU A N 1
ATOM 698 C CA . LEU A 1 94 ? -8.679 -5.675 -12.128 1.00 82.25 94 LEU A CA 1
ATOM 699 C C . LEU A 1 94 ? -9.897 -6.445 -11.600 1.00 82.25 94 LEU A C 1
ATOM 701 O O . LEU A 1 94 ? -11.009 -5.952 -11.712 1.00 82.25 94 LEU A O 1
ATOM 705 N N . LEU A 1 95 ? -9.700 -7.651 -11.064 1.00 84.62 95 LEU A N 1
ATOM 706 C CA . LEU A 1 95 ? -10.787 -8.484 -10.536 1.00 84.62 95 LEU A CA 1
ATOM 707 C C . LEU A 1 95 ? -11.265 -8.048 -9.144 1.00 84.62 95 LEU A C 1
ATOM 709 O O . LEU A 1 95 ? -12.355 -8.435 -8.730 1.00 84.62 95 LEU A O 1
ATOM 713 N N . ALA A 1 96 ? -10.434 -7.315 -8.406 1.00 73.56 96 ALA A N 1
ATOM 714 C CA . ALA A 1 96 ? -10.728 -6.851 -7.054 1.00 73.56 96 ALA A CA 1
ATOM 715 C C . ALA A 1 96 ? -11.413 -5.472 -7.006 1.00 73.56 96 ALA A C 1
ATOM 717 O O . ALA A 1 96 ? -11.859 -5.070 -5.930 1.00 73.56 96 ALA A O 1
ATOM 718 N N . LEU A 1 97 ? -11.457 -4.757 -8.136 1.00 59.75 97 LEU A N 1
ATOM 719 C CA . LEU A 1 97 ? -12.114 -3.458 -8.310 1.00 59.75 97 LEU A CA 1
ATOM 720 C C . LEU A 1 97 ? -13.515 -3.635 -8.910 1.00 59.75 97 LEU A C 1
ATOM 722 O O . LEU A 1 97 ? -14.421 -2.892 -8.474 1.00 59.75 97 LEU A O 1
#

Foldseek 3Di:
DDDDPPVCPDPVVQVVPPCSVVVVVVVVVVVVVVVVVLVCLLVVCCVVPVDNVVSVVSSCVVCVVVVVCVVVLVVCCVPPDVVVSVVVVVVVVVVVD

Radius of gyration: 20.33 Å; chains: 1; bounding box: 60×30×44 Å

pLDDT: mean 85.06, std 12.75, range [46.62, 97.5]

Sequence (97 aa):
MTPSPRTERSYRALLAVPGFGRILLSMQLSRIAQSMVGVALVLFTLDEYGSPALTGIVTFASVFPGLLVAPIAGALLDRHGRTKLVILDYAVALLAL

Secondary structure (DSSP, 8-state):
-PPPTTTT--HHHHHTSTTHHHHHHHHHHHHHHHHHHHHHHHHHHHHHH--HHHHHHHHHHHHHHHHHHHHHHHHHHHHH-HHHHHHHHHHHHHHH-